Protein AF-A0A431PWZ1-F1 (afdb_monomer_lite)

Structure (mmCIF, N/CA/C/O backbone):
data_AF-A0A431PWZ1-F1
#
_entry.id   AF-A0A431PWZ1-F1
#
loop_
_atom_site.group_PDB
_atom_site.id
_atom_site.type_symbol
_atom_site.label_atom_id
_atom_site.label_alt_id
_atom_site.label_comp_id
_atom_site.label_asym_id
_atom_site.label_entity_id
_atom_site.label_seq_id
_atom_site.pdbx_PDB_ins_code
_atom_site.Cartn_x
_atom_site.Cartn_y
_atom_site.Cartn_z
_atom_site.occupancy
_atom_site.B_iso_or_equiv
_atom_site.auth_seq_id
_atom_site.auth_comp_id
_atom_site.auth_asym_id
_atom_site.auth_atom_id
_atom_site.pdbx_PDB_model_num
ATOM 1 N N . MET A 1 1 ? -12.273 5.575 -14.149 1.00 53.62 1 MET A N 1
ATOM 2 C CA . MET A 1 1 ? -11.462 5.396 -12.928 1.00 53.62 1 MET A CA 1
ATOM 3 C C . MET A 1 1 ? -11.924 4.091 -12.300 1.00 53.62 1 MET A C 1
ATOM 5 O O . MET A 1 1 ? -13.115 3.976 -12.053 1.00 53.62 1 MET A O 1
ATOM 9 N N . SER A 1 2 ? -11.052 3.084 -12.201 1.00 82.38 2 SER A N 1
ATOM 10 C CA . SER A 1 2 ? -11.406 1.759 -11.667 1.00 82.38 2 SER A CA 1
ATOM 11 C C . SER A 1 2 ? -10.787 1.620 -10.286 1.00 82.38 2 SER A C 1
ATOM 13 O O . SER A 1 2 ? -9.575 1.776 -10.166 1.00 82.38 2 SER A O 1
ATOM 15 N N . LEU A 1 3 ? -11.603 1.353 -9.268 1.00 92.69 3 LEU A N 1
ATOM 16 C CA . LEU A 1 3 ? -11.091 0.928 -7.968 1.00 92.69 3 LEU A CA 1
ATOM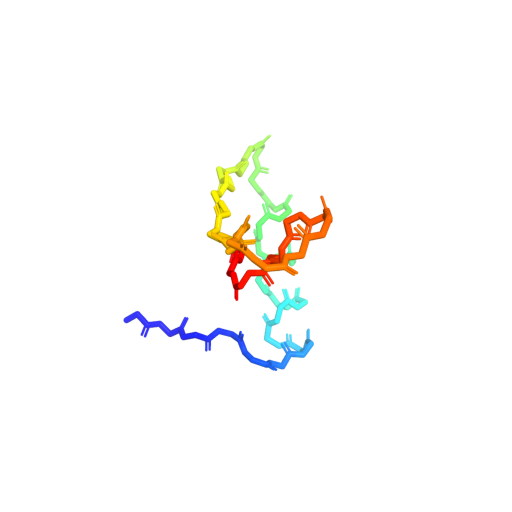 17 C C . LEU A 1 3 ? -10.598 -0.513 -8.081 1.00 92.69 3 LEU A C 1
ATOM 19 O O . LEU A 1 3 ? -11.281 -1.350 -8.667 1.00 92.69 3 LEU A O 1
ATOM 23 N N . LEU A 1 4 ? -9.423 -0.780 -7.517 1.00 95.88 4 LEU A N 1
ATOM 24 C CA . LEU A 1 4 ? -8.904 -2.132 -7.343 1.00 95.88 4 LEU A CA 1
ATOM 25 C C . LEU A 1 4 ? -9.345 -2.590 -5.958 1.00 95.88 4 LEU A C 1
ATOM 27 O O . LEU A 1 4 ? -9.064 -1.917 -4.968 1.00 95.88 4 LEU A O 1
ATOM 31 N N . THR A 1 5 ? -10.074 -3.697 -5.890 1.00 96.25 5 THR A N 1
ATOM 32 C CA . THR A 1 5 ? -10.629 -4.194 -4.615 1.00 96.25 5 THR A CA 1
ATOM 33 C C . THR A 1 5 ? -10.217 -5.626 -4.315 1.00 96.25 5 THR A C 1
ATOM 35 O O . THR A 1 5 ? -10.466 -6.124 -3.218 1.00 96.25 5 THR A O 1
ATOM 38 N N . THR A 1 6 ? -9.541 -6.276 -5.264 1.00 97.31 6 THR A N 1
ATOM 39 C CA . THR A 1 6 ? -9.027 -7.636 -5.126 1.00 97.31 6 THR A CA 1
ATOM 40 C C . THR A 1 6 ? -7.502 -7.667 -5.189 1.00 97.31 6 THR A C 1
ATOM 42 O O . THR A 1 6 ? -6.851 -6.796 -5.771 1.00 97.31 6 THR A O 1
ATOM 45 N N . THR A 1 7 ? -6.911 -8.699 -4.591 1.00 97.75 7 THR A N 1
ATOM 46 C CA . THR A 1 7 ? -5.457 -8.890 -4.603 1.00 97.75 7 THR A CA 1
ATOM 47 C C . THR A 1 7 ? -4.923 -9.206 -6.001 1.00 97.75 7 THR A C 1
ATOM 49 O O . THR A 1 7 ? -3.831 -8.754 -6.336 1.00 97.75 7 THR A O 1
ATOM 52 N N . ASP A 1 8 ? -5.689 -9.911 -6.836 1.00 98.19 8 ASP A N 1
ATOM 53 C CA . ASP A 1 8 ? -5.274 -10.258 -8.203 1.00 98.19 8 ASP A CA 1
ATOM 54 C C . ASP A 1 8 ? -5.162 -9.011 -9.092 1.00 98.19 8 ASP A C 1
ATOM 56 O O . ASP A 1 8 ? -4.187 -8.841 -9.828 1.00 98.19 8 ASP A O 1
ATOM 60 N N . GLU A 1 9 ? -6.120 -8.089 -8.969 1.00 97.19 9 GLU A N 1
ATOM 61 C CA . GLU A 1 9 ? -6.076 -6.784 -9.634 1.00 97.19 9 GLU A CA 1
ATOM 62 C C . GLU A 1 9 ? -4.863 -5.961 -9.184 1.00 97.19 9 GLU A C 1
ATOM 64 O O . GLU A 1 9 ? -4.160 -5.379 -10.016 1.00 97.19 9 GLU A O 1
ATOM 69 N N . LEU A 1 10 ? -4.590 -5.940 -7.874 1.00 96.94 10 LEU A N 1
ATOM 70 C CA . LE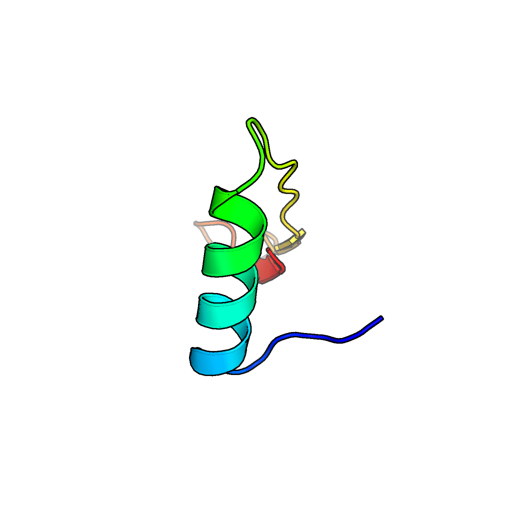U A 1 10 ? -3.429 -5.247 -7.321 1.00 96.94 10 LEU A CA 1
ATOM 71 C C . LEU A 1 10 ? -2.119 -5.848 -7.848 1.00 96.94 10 LEU A C 1
ATOM 73 O O . LEU A 1 10 ? -1.245 -5.107 -8.291 1.00 96.94 10 LEU A O 1
ATOM 77 N N . ALA A 1 11 ? -1.995 -7.177 -7.866 1.00 98.25 11 ALA A N 1
ATOM 78 C CA . ALA A 1 11 ? -0.807 -7.868 -8.362 1.00 98.25 11 ALA A CA 1
ATOM 79 C C . ALA A 1 11 ? -0.535 -7.554 -9.842 1.00 98.25 11 ALA A C 1
ATOM 81 O O . ALA A 1 11 ? 0.604 -7.264 -10.211 1.00 98.25 11 ALA A O 1
ATOM 82 N N . ALA A 1 12 ? -1.577 -7.530 -10.678 1.00 97.88 12 ALA A N 1
ATOM 83 C CA . ALA A 1 12 ? -1.454 -7.165 -12.088 1.00 97.88 12 ALA A CA 1
ATOM 84 C C . ALA A 1 12 ? -0.979 -5.711 -12.277 1.00 97.88 12 ALA A C 1
ATOM 86 O O . ALA A 1 12 ? -0.180 -5.413 -13.171 1.00 97.88 12 ALA A O 1
ATOM 87 N N . VAL A 1 13 ? -1.440 -4.791 -11.425 1.00 96.25 13 VAL A N 1
ATOM 88 C CA . VAL A 1 13 ? -0.987 -3.396 -11.451 1.00 96.25 13 VAL A CA 1
ATOM 89 C C . VAL A 1 13 ? 0.453 -3.266 -10.960 1.00 96.25 13 VAL A C 1
ATOM 91 O O . VAL A 1 13 ? 1.230 -2.574 -11.617 1.00 96.25 13 VAL A O 1
ATOM 94 N N . CYS A 1 14 ? 0.838 -3.970 -9.893 1.00 97.25 14 CYS A N 1
ATOM 95 C CA . CYS A 1 14 ? 2.221 -4.030 -9.420 1.00 97.25 14 CYS A CA 1
ATOM 96 C C . CYS A 1 14 ? 3.175 -4.575 -10.497 1.00 97.25 14 CYS A C 1
ATOM 98 O O . CYS A 1 14 ? 4.223 -3.971 -10.727 1.00 97.25 14 CYS A O 1
ATOM 100 N N . ASP A 1 15 ? 2.807 -5.651 -11.205 1.00 98.44 15 ASP A N 1
ATOM 101 C CA . ASP A 1 15 ? 3.610 -6.199 -12.310 1.00 98.44 15 ASP A CA 1
ATOM 102 C C . ASP A 1 15 ? 3.822 -5.156 -13.414 1.00 98.44 15 ASP A C 1
ATOM 104 O O . ASP A 1 15 ? 4.946 -4.921 -13.860 1.00 98.44 15 ASP A O 1
ATOM 108 N N . ARG A 1 16 ? 2.759 -4.444 -13.806 1.00 97.69 16 ARG A N 1
ATOM 109 C CA . ARG A 1 16 ? 2.861 -3.354 -14.782 1.00 97.69 16 ARG A CA 1
ATOM 110 C C . ARG A 1 16 ? 3.746 -2.212 -14.277 1.00 97.69 16 ARG A C 1
ATOM 112 O O . ARG A 1 16 ? 4.588 -1.724 -15.025 1.00 97.69 16 ARG A O 1
ATOM 119 N N . PHE A 1 17 ? 3.558 -1.783 -13.032 1.00 97.69 17 PHE A N 1
ATOM 120 C CA . PHE A 1 17 ? 4.291 -0.670 -12.426 1.00 97.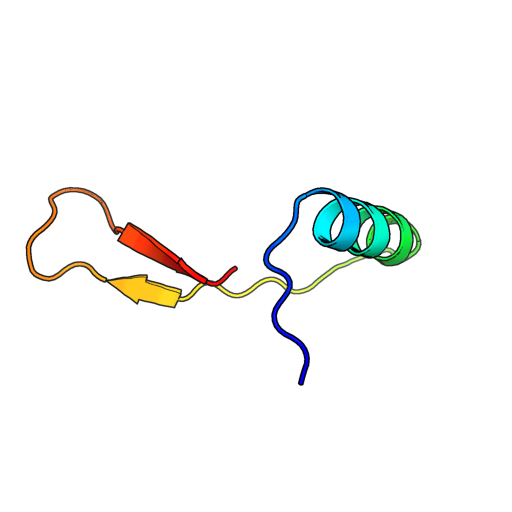69 17 PHE A CA 1
ATOM 121 C C . PHE A 1 17 ? 5.784 -0.962 -12.267 1.00 97.69 17 PHE A C 1
ATOM 123 O O . PHE A 1 17 ? 6.596 -0.067 -12.487 1.00 97.69 17 PHE A O 1
ATOM 130 N N . SER A 1 18 ? 6.156 -2.216 -12.001 1.00 98.06 18 SER A N 1
ATOM 131 C CA . SER A 1 18 ? 7.556 -2.646 -11.879 1.00 98.06 18 SER A CA 1
ATOM 132 C C . SER A 1 18 ? 8.404 -2.412 -13.140 1.00 98.06 18 SER A C 1
ATOM 134 O O . SER A 1 18 ? 9.629 -2.363 -13.068 1.00 98.06 18 SER A O 1
ATOM 136 N N . ARG A 1 19 ? 7.760 -2.239 -14.303 1.00 98.38 19 ARG A N 1
ATOM 137 C CA . ARG A 1 19 ? 8.420 -1.994 -15.596 1.00 98.38 19 ARG A CA 1
ATOM 138 C C . ARG A 1 19 ? 8.847 -0.538 -15.783 1.00 98.38 19 ARG A C 1
ATOM 140 O O . ARG A 1 19 ? 9.479 -0.214 -16.787 1.00 98.38 19 ARG A O 1
ATOM 147 N N . HIS A 1 20 ? 8.483 0.342 -14.853 1.00 98.25 20 HIS A N 1
ATOM 148 C CA . HIS A 1 20 ? 8.826 1.756 -14.883 1.00 98.25 20 HIS A CA 1
ATOM 149 C C . HIS A 1 20 ? 9.908 2.071 -13.838 1.00 98.25 20 HIS A C 1
ATOM 151 O O . HIS A 1 20 ? 9.906 1.487 -12.757 1.00 98.25 20 HIS A O 1
ATOM 157 N N . PRO A 1 21 ? 10.829 3.012 -14.121 1.00 98.25 21 PRO A N 1
ATOM 158 C CA . PRO A 1 21 ? 11.920 3.346 -13.202 1.00 98.25 21 PRO A CA 1
ATOM 159 C C . PRO A 1 21 ? 11.456 4.054 -11.917 1.00 98.25 21 PRO A C 1
ATOM 161 O O . PRO A 1 21 ? 12.213 4.116 -10.953 1.00 98.25 21 PRO A O 1
ATOM 164 N N . PHE A 1 22 ? 10.239 4.606 -11.900 1.00 97.56 22 PHE A N 1
ATOM 165 C CA . PHE A 1 22 ? 9.622 5.226 -10.730 1.00 97.56 22 PHE A CA 1
ATOM 166 C C . PHE A 1 22 ? 8.093 5.152 -10.819 1.00 97.56 22 PHE A C 1
ATOM 168 O O . PHE A 1 22 ? 7.524 5.065 -11.909 1.00 97.56 22 PHE A O 1
ATOM 175 N N . VAL A 1 23 ? 7.437 5.218 -9.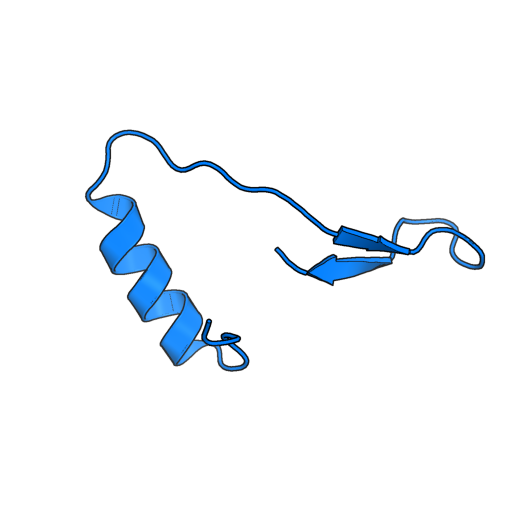659 1.00 97.38 23 VAL A N 1
ATOM 176 C CA . VAL A 1 23 ? 5.977 5.238 -9.502 1.00 97.38 23 VAL A CA 1
ATOM 177 C C . VAL A 1 23 ? 5.632 6.290 -8.454 1.00 97.38 23 VAL A C 1
ATOM 179 O O . VAL A 1 23 ? 6.273 6.351 -7.406 1.00 97.38 23 VAL A O 1
ATOM 182 N N . THR A 1 24 ? 4.635 7.125 -8.733 1.00 97.31 24 THR A N 1
ATOM 183 C CA . THR A 1 24 ? 4.087 8.072 -7.756 1.00 97.31 24 THR A CA 1
ATOM 184 C C . THR A 1 24 ? 2.961 7.401 -6.986 1.00 97.31 24 THR A C 1
ATOM 186 O O . THR A 1 24 ? 2.062 6.831 -7.603 1.00 97.31 24 THR A O 1
ATOM 189 N N . VAL A 1 25 ? 3.005 7.490 -5.663 1.00 96.38 25 VAL A N 1
ATOM 190 C CA . VAL A 1 25 ? 1.993 6.930 -4.766 1.00 96.38 25 VAL A CA 1
ATOM 191 C C . VAL A 1 25 ? 1.505 8.054 -3.867 1.00 96.38 25 VAL A C 1
ATOM 193 O O . VAL A 1 25 ? 2.318 8.826 -3.359 1.00 96.38 25 VAL A O 1
ATOM 196 N N . ASP A 1 26 ? 0.194 8.138 -3.699 1.00 97.50 26 ASP A N 1
ATOM 197 C CA . ASP A 1 26 ? -0.475 9.054 -2.783 1.00 97.50 26 ASP A CA 1
ATOM 198 C C . ASP A 1 26 ? -1.426 8.236 -1.906 1.00 97.50 26 ASP A C 1
ATOM 200 O O . ASP A 1 26 ? -1.871 7.170 -2.319 1.00 97.50 26 ASP A O 1
ATOM 204 N N . THR A 1 27 ? -1.700 8.677 -0.683 1.00 97.69 27 THR A N 1
ATOM 205 C CA . THR A 1 27 ? -2.528 7.897 0.248 1.00 97.69 27 THR A CA 1
ATOM 206 C C . THR A 1 27 ? -3.552 8.774 0.930 1.00 97.69 27 THR A C 1
ATOM 208 O O . THR A 1 27 ? -3.207 9.820 1.474 1.00 97.69 27 THR A O 1
ATOM 211 N N . GLU A 1 28 ? -4.776 8.274 1.025 1.00 98.00 28 GLU A N 1
ATOM 212 C CA . GLU A 1 28 ? -5.864 8.932 1.743 1.00 98.00 28 GLU A CA 1
ATOM 213 C C . GLU A 1 28 ? -6.122 8.211 3.065 1.00 98.00 28 GLU A C 1
ATOM 215 O O . GLU A 1 28 ? -6.185 6.977 3.114 1.00 98.00 28 GLU A O 1
ATOM 220 N N . PHE A 1 29 ? -6.295 8.961 4.155 1.00 97.94 29 PHE A N 1
ATOM 221 C CA . PHE A 1 29 ? -6.506 8.394 5.486 1.00 97.94 29 PHE A CA 1
ATOM 222 C C . PHE A 1 29 ? -7.417 9.249 6.368 1.00 97.94 29 PHE A C 1
ATOM 224 O O . PHE A 1 29 ? -7.532 10.461 6.206 1.00 97.94 29 PHE A O 1
ATOM 231 N N . LEU A 1 30 ? -8.008 8.596 7.368 1.00 97.75 30 LEU A N 1
ATOM 232 C CA . LEU A 1 30 ? -8.756 9.227 8.455 1.00 97.75 30 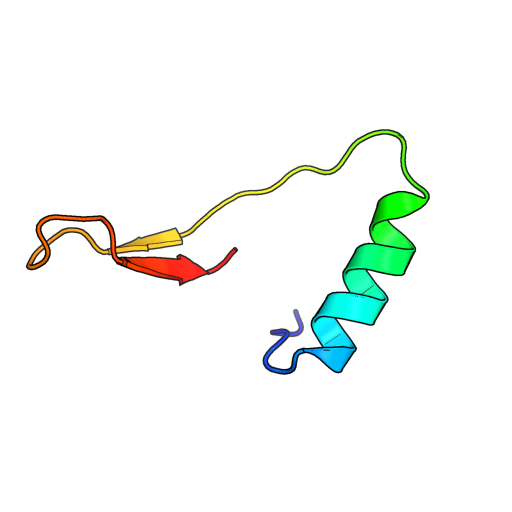LEU A CA 1
ATOM 233 C C . LEU A 1 30 ? -7.933 9.207 9.748 1.00 97.75 30 LEU A C 1
ATOM 235 O O . LEU A 1 30 ? -7.165 8.272 9.992 1.00 97.75 30 LEU A O 1
ATOM 239 N N . ARG A 1 31 ? -8.086 10.234 10.589 1.00 96.88 31 ARG A N 1
ATOM 240 C CA . ARG A 1 31 ? -7.327 10.378 11.851 1.00 96.88 31 ARG A CA 1
ATOM 241 C C . ARG A 1 31 ? -8.105 11.037 12.995 1.00 96.88 31 ARG A C 1
ATOM 243 O O . ARG A 1 31 ? -7.512 11.560 13.931 1.00 96.88 31 ARG A O 1
ATOM 250 N N . GLU A 1 32 ? -9.428 11.049 12.912 1.00 96.56 32 GLU A N 1
ATOM 251 C CA . GLU A 1 32 ? -10.306 11.750 13.850 1.00 96.56 32 GLU A CA 1
ATOM 252 C C . GLU A 1 32 ? -10.503 10.980 15.161 1.00 96.56 32 GLU A C 1
ATOM 254 O O . GLU A 1 32 ? -10.622 11.586 16.221 1.00 96.56 32 GLU A O 1
ATOM 259 N N . THR A 1 33 ? -10.568 9.645 15.097 1.00 95.81 33 THR A N 1
ATOM 260 C CA . THR A 1 33 ? -10.971 8.787 16.234 1.00 95.81 33 THR A CA 1
ATOM 261 C C . THR A 1 33 ? -9.994 7.651 16.533 1.00 95.81 33 THR A C 1
ATOM 263 O O . THR A 1 33 ? -10.218 6.864 17.452 1.00 95.81 33 THR A O 1
ATOM 266 N N . THR A 1 34 ? -8.900 7.551 15.778 1.00 95.75 34 THR A N 1
ATOM 267 C CA . THR A 1 34 ? -7.900 6.487 15.904 1.00 95.75 34 THR A CA 1
ATOM 268 C C . THR A 1 34 ? -6.542 7.068 16.284 1.00 95.75 34 THR A C 1
ATOM 270 O O . THR A 1 34 ? -6.164 8.136 15.813 1.00 95.75 34 THR A O 1
ATOM 273 N N . PHE A 1 35 ? -5.787 6.357 17.131 1.00 95.31 35 PHE A N 1
ATOM 274 C CA . PHE A 1 35 ? -4.426 6.767 17.503 1.00 95.31 35 PHE A CA 1
ATOM 275 C C . PHE A 1 35 ? -3.473 6.737 16.296 1.00 95.31 35 PHE A C 1
ATOM 277 O O . PHE A 1 35 ? -2.688 7.659 16.097 1.00 95.31 35 PHE A O 1
ATOM 284 N N . TRP A 1 36 ? -3.583 5.699 15.461 1.00 97.44 36 TRP A N 1
ATOM 285 C CA . TRP A 1 36 ? -2.879 5.599 14.181 1.00 97.44 36 TRP A CA 1
ATOM 286 C C . TRP A 1 36 ? -3.801 6.007 13.026 1.00 97.44 36 TRP A C 1
ATOM 288 O O . TRP A 1 36 ? -4.991 5.673 13.083 1.00 97.44 36 TRP A O 1
ATOM 298 N N . PRO A 1 37 ? -3.294 6.677 11.971 1.00 97.50 37 PRO A N 1
ATOM 299 C CA . PRO A 1 37 ? -4.085 6.964 10.781 1.00 97.50 37 PRO A CA 1
ATOM 300 C C . PRO A 1 37 ? -4.668 5.684 10.183 1.00 97.50 37 PRO A C 1
ATOM 302 O O . PRO A 1 37 ? -3.949 4.713 9.936 1.00 97.50 37 PRO A O 1
ATOM 305 N N . LYS A 1 38 ? -5.978 5.677 9.941 1.00 97.12 38 LYS A N 1
ATOM 306 C CA . LYS A 1 38 ? -6.634 4.596 9.214 1.00 97.12 38 LYS A CA 1
ATOM 307 C C . LYS A 1 38 ? -6.507 4.888 7.725 1.00 97.12 38 LYS A C 1
ATOM 309 O O . LYS A 1 38 ? -7.231 5.736 7.212 1.00 97.12 38 LYS A O 1
ATOM 314 N N . VAL A 1 39 ? -5.598 4.186 7.051 1.00 97.06 39 VAL A N 1
ATOM 315 C CA . VAL A 1 39 ? -5.464 4.257 5.590 1.00 97.06 39 VAL A CA 1
ATOM 316 C C . VAL A 1 39 ? -6.764 3.778 4.946 1.00 97.06 39 VAL A C 1
ATOM 318 O O . VAL A 1 39 ? -7.284 2.712 5.283 1.00 97.06 39 VAL A O 1
ATOM 321 N N . CYS A 1 40 ? -7.305 4.598 4.053 1.00 95.94 40 CYS A N 1
ATOM 322 C CA . CYS A 1 40 ? -8.546 4.354 3.330 1.00 95.94 40 CYS A CA 1
ATOM 323 C C . CYS A 1 40 ? -8.285 4.035 1.857 1.00 95.94 40 CYS A C 1
ATOM 325 O O . CYS A 1 40 ? -8.991 3.198 1.299 1.00 95.94 40 CYS A O 1
ATOM 327 N N . VAL A 1 41 ? -7.284 4.681 1.248 1.00 96.69 41 VAL A N 1
ATOM 328 C CA . VAL A 1 41 ? -6.884 4.476 -0.152 1.00 96.69 41 VAL A CA 1
ATOM 329 C C . VAL A 1 41 ? -5.364 4.601 -0.276 1.00 96.69 41 VAL A C 1
ATOM 331 O O . VAL A 1 41 ? -4.740 5.367 0.463 1.00 96.69 41 VAL A O 1
ATOM 334 N N . ILE A 1 42 ? -4.803 3.834 -1.207 1.00 94.69 42 ILE A N 1
ATOM 335 C CA . ILE A 1 42 ? -3.422 3.887 -1.703 1.00 94.69 42 ILE A CA 1
ATOM 336 C C . ILE A 1 42 ? -3.498 3.979 -3.231 1.00 94.69 42 ILE A C 1
ATOM 338 O O . ILE A 1 42 ? -4.453 3.381 -3.783 1.00 94.69 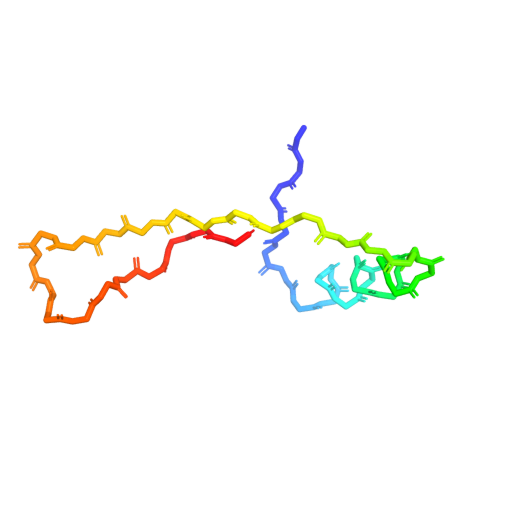42 ILE A O 1
#

Radius of gyration: 13.29 Å; chains: 1; bounding box: 23×22×33 Å

Foldseek 3Di:
DDDDDDPVSVVVVVVVCVVDPDDDDDWDFDDPPDPDTHTDGD

Secondary structure (DSSP, 8-state):
-----SHHHHHHHHHHHTTSS------EEE-SS-SS-EEEE-

pLDDT: mean 95.69, std 7.03, range [53.62, 98.44]

Sequence (42 aa):
MSLLTTTDELAAVCDRFSRHPFVTVDTEFLRETTFWPKVCVI